Protein AF-A0A1W1DP77-F1 (afdb_monomer_lite)

Foldseek 3Di:
DDDDPVLVVVLVVLVVVLVVVLVVVLVVLVVQLVVLLVVDVVVDPDDNPDDLCPDDLVPDPPSVSSVSNNVSVVVSVCCVPPVVVVSVVVSVVVSCVSVVVVPDPDD

Radius of gyration: 21.46 Å; chains: 1; bounding box: 46×18×63 Å

InterPro domains:
  IPR006008 Inner membrane-spanning protein YciB [PF04279] (60-105)
  IPR006008 Inner membrane-spanning protein YciB [PTHR36917] (61-107)

pLDDT: mean 88.16, std 10.16, range [43.28, 96.94]

Sequence (107 aa):
MTLPAKVWHQLTWFWGIGFSGIALVNAYYVDIALSTRSALFSASTLDPKVELTELDCASTAVEQLCLAAQQSEEAWVNFKLFGTMGLTFALIIITVIFISKYIKEEK

Organism: NCBI:txid652676

Structure (mmCIF, N/CA/C/O backbone):
data_AF-A0A1W1DP77-F1
#
_entry.id   AF-A0A1W1DP77-F1
#
loop_
_atom_site.group_PDB
_atom_site.id
_atom_site.type_symbol
_atom_site.label_atom_id
_atom_site.label_alt_id
_atom_site.label_comp_id
_atom_site.label_asym_id
_atom_site.label_entity_id
_atom_site.label_seq_id
_atom_site.pdbx_PDB_ins_code
_atom_site.Cartn_x
_atom_site.Cartn_y
_atom_site.Cartn_z
_atom_site.occupancy
_atom_site.B_iso_or_equiv
_atom_site.auth_seq_id
_atom_site.auth_comp_id
_atom_site.auth_asym_id
_atom_site.auth_atom_id
_atom_site.pdbx_PDB_model_num
ATOM 1 N N . MET A 1 1 ? -15.218 -6.319 35.454 1.00 52.50 1 MET A N 1
ATOM 2 C CA . MET A 1 1 ? -15.290 -5.572 34.176 1.00 52.50 1 MET A CA 1
ATOM 3 C C . MET A 1 1 ? -15.619 -6.533 33.036 1.00 52.50 1 MET A C 1
ATOM 5 O O . MET A 1 1 ? -14.719 -7.192 32.532 1.00 52.50 1 MET A O 1
ATOM 9 N N . THR A 1 2 ? -16.888 -6.674 32.647 1.00 63.47 2 THR A N 1
ATOM 10 C CA . THR A 1 2 ? -17.276 -7.461 31.461 1.00 63.47 2 THR A CA 1
ATOM 11 C C . THR A 1 2 ? -17.885 -6.525 30.421 1.00 63.47 2 THR A C 1
ATOM 13 O O . THR A 1 2 ? -18.902 -5.877 30.654 1.00 63.47 2 THR A O 1
ATOM 16 N N . LEU A 1 3 ? -17.222 -6.402 29.270 1.00 69.56 3 LEU A N 1
ATOM 17 C CA . LEU A 1 3 ? -17.752 -5.657 28.128 1.00 69.56 3 LEU A CA 1
ATOM 18 C C . LEU A 1 3 ? -18.976 -6.401 27.559 1.00 69.56 3 LEU A C 1
ATOM 20 O O . LEU A 1 3 ? -18.911 -7.624 27.408 1.00 69.56 3 LEU A O 1
ATOM 24 N N . PRO A 1 4 ? -20.078 -5.708 27.211 1.00 82.94 4 PRO A N 1
ATOM 25 C CA . PRO A 1 4 ? -21.261 -6.357 26.652 1.00 82.94 4 PRO A CA 1
ATOM 26 C C . PRO A 1 4 ? -20.931 -7.129 25.366 1.00 82.94 4 PRO A C 1
ATOM 28 O O . PRO A 1 4 ? -20.233 -6.609 24.495 1.00 82.94 4 PRO A O 1
ATOM 31 N N . ALA A 1 5 ? -21.493 -8.331 25.192 1.00 83.94 5 ALA A N 1
ATOM 32 C CA . ALA A 1 5 ? -21.228 -9.189 24.026 1.00 83.94 5 ALA A CA 1
ATOM 33 C C . ALA A 1 5 ? -21.477 -8.486 22.674 1.00 83.94 5 ALA A C 1
ATOM 35 O O . ALA A 1 5 ? -20.756 -8.701 21.702 1.00 83.94 5 ALA A O 1
ATOM 36 N N . LY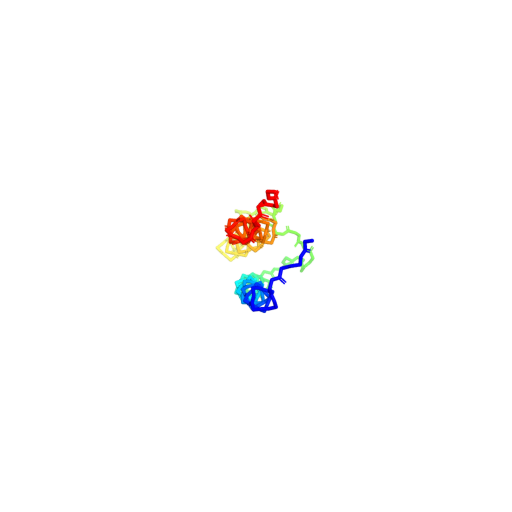S A 1 6 ? -22.459 -7.575 22.630 1.00 85.38 6 LYS A N 1
ATOM 37 C CA . LYS A 1 6 ? -22.755 -6.748 21.453 1.00 85.38 6 LYS A CA 1
ATOM 38 C C . LYS A 1 6 ? -21.590 -5.826 21.069 1.00 85.38 6 LYS A C 1
ATOM 40 O O . LYS A 1 6 ? -21.305 -5.678 19.886 1.00 85.38 6 LYS A O 1
ATOM 45 N N . VAL A 1 7 ? -20.918 -5.230 22.058 1.00 86.38 7 VAL A N 1
ATOM 46 C CA . VAL A 1 7 ? -19.773 -4.324 21.853 1.00 86.38 7 VAL A CA 1
ATOM 47 C C . VAL A 1 7 ? -18.572 -5.113 21.336 1.00 86.38 7 VAL A C 1
ATOM 49 O O . VAL A 1 7 ? -17.928 -4.686 20.383 1.00 86.38 7 VAL A O 1
ATOM 52 N N . TRP A 1 8 ? -18.331 -6.303 21.891 1.00 86.81 8 TRP A N 1
ATOM 53 C CA . TRP A 1 8 ? -17.300 -7.222 21.403 1.00 86.81 8 TRP A CA 1
ATOM 54 C C . TRP A 1 8 ? -17.509 -7.616 19.941 1.00 86.81 8 TRP A C 1
ATOM 56 O O . TRP A 1 8 ? -16.584 -7.503 19.144 1.00 86.81 8 TRP A O 1
ATOM 66 N N . HIS A 1 9 ? -18.728 -8.005 19.564 1.00 90.75 9 HIS A N 1
ATOM 67 C CA . HIS A 1 9 ? -19.027 -8.384 18.183 1.00 90.75 9 HIS A CA 1
ATOM 68 C C . HIS A 1 9 ? -18.833 -7.223 17.196 1.00 90.75 9 HIS A C 1
ATOM 70 O O . HIS A 1 9 ? -18.265 -7.413 16.120 1.00 90.75 9 HIS A O 1
ATOM 76 N N . GLN A 1 10 ? -19.263 -6.012 17.571 1.00 91.50 10 GLN A N 1
ATOM 77 C CA . GLN A 1 10 ? -19.045 -4.809 16.760 1.00 91.50 10 GLN A CA 1
ATOM 78 C C . GLN A 1 10 ? -17.556 -4.512 16.578 1.00 91.50 10 GLN A C 1
ATOM 80 O O . GLN A 1 10 ? -17.126 -4.193 15.472 1.00 91.50 10 GLN A O 1
ATOM 85 N N . LEU A 1 11 ? -16.767 -4.664 17.643 1.00 91.56 11 LEU A N 1
ATOM 86 C CA . LEU A 1 11 ? -15.332 -4.438 17.594 1.00 91.56 11 LEU A CA 1
ATOM 87 C C . LEU A 1 11 ? -14.623 -5.476 16.714 1.00 91.56 11 LEU A C 1
ATOM 89 O O . LEU A 1 11 ? -13.796 -5.108 15.886 1.00 91.56 11 LEU A O 1
ATOM 93 N N . THR A 1 12 ? -14.977 -6.757 16.827 1.00 92.94 12 THR A N 1
ATOM 94 C CA . THR A 1 12 ? -14.410 -7.813 15.976 1.00 92.94 12 THR A CA 1
ATOM 95 C C . THR A 1 12 ? -14.685 -7.555 14.496 1.00 92.94 12 THR A C 1
ATOM 97 O O . THR A 1 12 ? -13.768 -7.658 13.684 1.00 92.94 12 THR A O 1
ATOM 100 N N . TRP A 1 13 ? -15.911 -7.162 14.137 1.00 95.31 13 TRP A N 1
ATOM 101 C CA . TRP A 1 13 ? -16.237 -6.793 12.756 1.00 95.31 13 TRP A CA 1
ATOM 102 C C . TRP A 1 13 ? -15.486 -5.549 12.285 1.00 95.31 13 TRP A C 1
ATOM 104 O O . TRP A 1 13 ? -14.985 -5.534 11.162 1.00 95.31 13 TRP A O 1
ATOM 114 N N . PHE A 1 14 ? -15.364 -4.531 13.139 1.00 95.19 14 PHE A N 1
ATOM 115 C CA . PHE A 1 14 ? -14.599 -3.322 12.836 1.00 95.19 14 PHE A CA 1
ATOM 116 C C . PHE A 1 14 ? -13.138 -3.646 12.502 1.00 95.19 14 PHE A C 1
ATOM 118 O O . PHE A 1 14 ? -12.634 -3.234 11.457 1.00 95.19 14 PHE A O 1
ATOM 125 N N . TRP A 1 15 ? -12.481 -4.447 13.339 1.00 95.50 15 TRP A N 1
ATOM 126 C CA . TRP A 1 15 ? -11.107 -4.884 13.104 1.00 95.50 15 TRP A CA 1
ATOM 127 C C . TRP A 1 15 ? -10.982 -5.799 11.882 1.00 95.50 15 TRP A C 1
ATOM 129 O O . TRP A 1 15 ? -10.053 -5.633 11.094 1.00 95.50 15 TRP A O 1
ATOM 139 N N . GLY A 1 16 ? -11.930 -6.718 11.676 1.00 96.56 16 GLY A N 1
ATOM 140 C CA . GLY A 1 16 ? -11.955 -7.592 10.503 1.00 96.56 16 GLY A CA 1
ATOM 141 C C . GLY A 1 16 ? -12.043 -6.808 9.191 1.00 96.56 16 GLY A C 1
ATOM 142 O O . GLY A 1 16 ? -11.276 -7.071 8.264 1.00 96.56 16 GLY A O 1
ATOM 143 N N . ILE A 1 17 ? -12.912 -5.795 9.127 1.00 96.50 17 ILE A N 1
ATOM 144 C CA . ILE A 1 17 ? -13.022 -4.902 7.965 1.00 96.50 17 ILE A CA 1
ATOM 145 C C . ILE A 1 17 ? -11.755 -4.053 7.817 1.00 96.50 17 ILE A C 1
ATOM 147 O O . ILE A 1 17 ? -11.231 -3.941 6.711 1.00 96.50 17 ILE A O 1
ATOM 151 N N . GLY A 1 18 ? -11.230 -3.502 8.916 1.00 95.06 18 GLY A N 1
ATOM 152 C CA . GLY A 1 18 ? -10.008 -2.696 8.910 1.00 95.06 18 GLY A CA 1
ATOM 153 C C . GLY A 1 18 ? -8.808 -3.450 8.334 1.00 95.06 18 GLY A C 1
ATOM 154 O O . GLY A 1 18 ? -8.158 -2.967 7.407 1.00 95.06 18 GLY A O 1
ATOM 155 N N . PHE A 1 19 ? -8.556 -4.671 8.808 1.00 96.00 19 PHE A N 1
ATOM 156 C CA . PHE A 1 19 ? -7.467 -5.501 8.290 1.00 96.00 19 PHE A CA 1
ATOM 157 C C . PHE A 1 19 ? -7.711 -5.995 6.867 1.00 96.00 19 PHE A C 1
ATOM 159 O O . PHE A 1 19 ? -6.767 -6.055 6.081 1.00 96.00 19 PHE A O 1
ATOM 166 N N . SER A 1 20 ? -8.961 -6.288 6.503 1.00 96.94 20 SER A N 1
ATOM 167 C CA . SER A 1 20 ? -9.303 -6.626 5.117 1.00 96.94 20 SER A CA 1
ATOM 168 C C . SER A 1 20 ? -9.011 -5.454 4.175 1.00 96.94 20 SER A C 1
ATOM 170 O O . SER A 1 20 ? -8.434 -5.651 3.110 1.00 96.94 20 SER A O 1
ATOM 172 N N . GLY A 1 21 ? -9.323 -4.223 4.591 1.00 95.38 21 GLY A N 1
ATOM 173 C CA . GLY A 1 21 ? -8.972 -3.010 3.853 1.00 95.38 21 GLY A CA 1
ATOM 174 C C . GLY A 1 21 ? -7.460 -2.836 3.693 1.00 95.38 21 GLY A C 1
ATOM 175 O O . GLY A 1 21 ? -6.988 -2.606 2.582 1.00 95.38 21 GLY A O 1
ATOM 176 N N . ILE A 1 22 ? -6.687 -3.023 4.770 1.00 95.44 22 ILE A N 1
ATOM 177 C CA . ILE A 1 22 ? -5.214 -2.984 4.717 1.00 95.44 22 ILE A CA 1
ATOM 178 C C . ILE A 1 22 ? -4.675 -4.032 3.732 1.00 95.44 22 ILE A C 1
ATOM 180 O O . ILE A 1 22 ? -3.788 -3.723 2.938 1.00 95.44 22 ILE A O 1
ATOM 184 N N . ALA A 1 23 ? -5.223 -5.249 3.748 1.00 95.56 23 ALA A N 1
ATOM 185 C CA . ALA A 1 23 ? -4.815 -6.319 2.843 1.00 95.56 23 ALA A CA 1
ATOM 186 C C . ALA A 1 23 ? -5.103 -5.986 1.368 1.00 95.56 23 ALA A C 1
ATOM 188 O O . ALA A 1 23 ? -4.257 -6.245 0.514 1.00 95.56 23 ALA A O 1
ATOM 189 N N . LEU A 1 24 ? -6.252 -5.371 1.067 1.00 96.56 24 LEU A N 1
ATOM 190 C CA . LEU A 1 24 ? -6.595 -4.935 -0.291 1.00 96.56 24 LEU A CA 1
ATOM 191 C C . LEU A 1 24 ? -5.652 -3.840 -0.797 1.00 96.56 24 LEU A C 1
ATOM 193 O O . LEU A 1 24 ? -5.159 -3.925 -1.919 1.00 96.56 24 LEU A O 1
ATOM 197 N N . VAL A 1 25 ? -5.354 -2.841 0.037 1.00 96.00 25 VAL A N 1
ATOM 198 C CA . VAL A 1 25 ? -4.396 -1.787 -0.327 1.00 96.00 25 VAL A CA 1
ATOM 199 C C . VAL A 1 25 ? -2.995 -2.377 -0.509 1.00 96.00 25 VAL A C 1
ATOM 201 O O . VAL A 1 25 ? -2.317 -2.046 -1.478 1.00 96.00 25 VAL A O 1
ATOM 204 N N . ASN A 1 26 ? -2.580 -3.315 0.350 1.00 95.62 26 ASN A N 1
ATOM 205 C CA . ASN A 1 26 ? -1.320 -4.036 0.169 1.00 95.62 26 ASN A CA 1
ATOM 206 C C . ASN A 1 26 ? -1.274 -4.765 -1.183 1.00 95.62 26 ASN A C 1
ATOM 208 O O . ASN A 1 26 ? -0.270 -4.675 -1.881 1.00 95.62 26 ASN A O 1
ATOM 212 N N . ALA A 1 27 ? -2.346 -5.468 -1.560 1.00 96.31 27 ALA A N 1
ATOM 213 C CA . ALA A 1 27 ? -2.416 -6.184 -2.831 1.00 96.31 27 ALA A CA 1
ATOM 214 C C . ALA A 1 27 ? -2.267 -5.239 -4.036 1.00 96.31 27 ALA A C 1
ATOM 216 O O . ALA A 1 27 ? -1.541 -5.566 -4.969 1.00 96.31 27 ALA A O 1
ATOM 217 N N . TYR A 1 28 ? -2.876 -4.050 -3.979 1.00 96.06 28 TYR A N 1
ATOM 218 C CA . TYR A 1 28 ? -2.719 -3.014 -5.004 1.00 96.06 28 TYR A CA 1
ATOM 219 C C . TYR A 1 28 ? -1.259 -2.560 -5.167 1.00 96.06 28 TYR A C 1
ATOM 221 O O . TYR A 1 28 ? -0.751 -2.514 -6.284 1.00 96.06 28 TYR A O 1
ATOM 229 N N . TYR A 1 29 ? -0.555 -2.275 -4.065 1.00 96.38 29 TYR A N 1
ATOM 230 C CA . TYR A 1 29 ? 0.859 -1.883 -4.131 1.00 96.38 29 TYR A CA 1
ATOM 231 C C . TYR A 1 29 ? 1.762 -3.012 -4.648 1.00 96.38 29 TYR A C 1
ATOM 233 O O . TYR A 1 29 ? 2.659 -2.749 -5.448 1.00 96.38 29 TYR A O 1
ATOM 241 N N . VAL A 1 30 ? 1.515 -4.255 -4.217 1.00 95.81 30 VAL A N 1
ATOM 242 C CA . VAL A 1 30 ? 2.25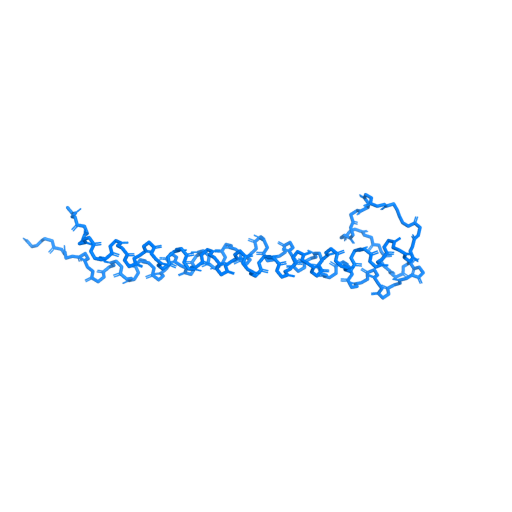6 -5.441 -4.680 1.00 95.81 30 VAL A CA 1
ATOM 243 C C . VAL A 1 30 ? 2.106 -5.624 -6.189 1.00 95.81 30 VAL A C 1
ATOM 245 O O . VAL A 1 30 ? 3.101 -5.849 -6.872 1.00 95.81 30 VAL A O 1
ATOM 248 N N . ASP A 1 31 ? 0.880 -5.527 -6.706 1.00 96.50 31 ASP A N 1
ATOM 249 C CA . ASP A 1 31 ? 0.592 -5.717 -8.130 1.00 96.50 31 ASP A CA 1
ATOM 250 C C . ASP A 1 31 ? 1.342 -4.696 -8.994 1.00 96.50 31 ASP A C 1
ATOM 252 O O . ASP A 1 31 ? 2.057 -5.068 -9.928 1.00 96.50 31 ASP A O 1
ATOM 256 N N . ILE A 1 32 ? 1.287 -3.418 -8.610 1.00 95.31 32 ILE A N 1
ATOM 257 C CA . ILE A 1 32 ? 2.006 -2.356 -9.318 1.00 95.31 32 ILE A CA 1
ATOM 258 C C . ILE A 1 32 ? 3.512 -2.603 -9.266 1.00 95.31 32 ILE A C 1
ATOM 260 O O . ILE A 1 32 ? 4.137 -2.613 -10.325 1.00 95.31 32 ILE A O 1
ATOM 264 N N . ALA A 1 33 ? 4.079 -2.853 -8.082 1.00 94.50 33 ALA A N 1
ATOM 265 C CA . ALA A 1 33 ? 5.514 -3.073 -7.917 1.00 94.50 33 ALA A CA 1
ATOM 266 C C . ALA A 1 33 ? 6.022 -4.282 -8.721 1.00 94.50 33 ALA A C 1
ATOM 268 O O . ALA A 1 33 ? 7.100 -4.234 -9.309 1.00 94.50 33 ALA A O 1
ATOM 269 N N . LEU A 1 34 ? 5.243 -5.365 -8.799 1.00 93.38 34 LEU A N 1
ATOM 270 C CA . LEU A 1 34 ? 5.595 -6.528 -9.615 1.00 93.38 34 LEU A CA 1
ATOM 271 C C . LEU A 1 34 ? 5.473 -6.231 -11.114 1.00 93.38 34 LEU A C 1
ATOM 273 O O . LEU A 1 34 ? 6.340 -6.645 -11.887 1.00 93.38 34 LEU A O 1
ATOM 277 N N . SER A 1 35 ? 4.431 -5.507 -11.531 1.00 94.88 35 SER A N 1
ATOM 278 C CA . SER A 1 35 ? 4.202 -5.180 -12.942 1.00 94.88 35 SER A CA 1
ATOM 279 C C . SER A 1 35 ? 5.320 -4.300 -13.516 1.00 94.88 35 SER A C 1
ATOM 281 O O . SER A 1 35 ? 5.905 -4.645 -14.546 1.00 94.88 35 SER A O 1
ATOM 283 N N . THR A 1 36 ? 5.698 -3.229 -12.816 1.00 94.12 36 THR A N 1
ATOM 284 C CA . THR A 1 36 ? 6.768 -2.302 -13.212 1.00 94.12 36 THR A CA 1
ATOM 285 C C . THR A 1 36 ? 8.128 -2.993 -13.190 1.00 94.12 36 THR A C 1
ATOM 287 O O . THR A 1 36 ? 8.902 -2.859 -14.140 1.00 94.12 36 THR A O 1
ATOM 290 N N . ARG A 1 37 ? 8.388 -3.821 -12.169 1.00 91.56 37 ARG A N 1
ATOM 291 C CA . ARG A 1 37 ? 9.598 -4.643 -12.072 1.00 91.56 37 ARG A CA 1
ATOM 292 C C . ARG A 1 37 ? 9.709 -5.615 -13.247 1.00 91.56 37 ARG A C 1
ATOM 294 O O . ARG A 1 37 ? 10.768 -5.717 -13.861 1.00 91.56 37 ARG A O 1
ATOM 301 N N . SER A 1 38 ? 8.621 -6.293 -13.611 1.00 92.25 38 SER A N 1
ATOM 302 C CA . SER A 1 38 ? 8.611 -7.213 -14.757 1.00 92.25 38 SER A CA 1
ATOM 303 C C . SER A 1 38 ? 8.865 -6.497 -16.091 1.00 92.25 38 SER A C 1
ATOM 305 O O . SER A 1 38 ? 9.604 -7.014 -16.932 1.00 92.25 38 SER A O 1
ATOM 307 N N . ALA A 1 39 ? 8.324 -5.286 -16.266 1.00 91.88 39 ALA A N 1
ATOM 308 C CA . ALA A 1 39 ? 8.544 -4.465 -17.453 1.00 91.88 39 ALA A CA 1
ATOM 309 C C . ALA A 1 39 ? 10.009 -4.014 -17.571 1.00 91.88 39 ALA A C 1
ATOM 311 O O . ALA A 1 39 ? 10.587 -4.097 -18.655 1.00 91.88 39 ALA A O 1
ATOM 312 N N . LEU A 1 40 ? 10.632 -3.617 -16.454 1.00 90.50 40 LEU A N 1
ATOM 313 C CA . LEU A 1 40 ? 12.050 -3.261 -16.400 1.00 90.50 40 LEU A CA 1
ATOM 314 C C . LEU A 1 40 ? 12.947 -4.432 -16.825 1.00 90.50 40 LEU A C 1
ATOM 316 O O . LEU A 1 40 ? 13.784 -4.271 -17.713 1.00 90.50 40 LEU A O 1
ATOM 320 N N . PHE A 1 41 ? 12.770 -5.618 -16.235 1.00 89.56 41 PHE A N 1
ATOM 321 C CA . PHE A 1 41 ? 13.611 -6.783 -16.553 1.00 89.56 41 PHE A CA 1
ATOM 322 C C . PHE A 1 41 ? 13.344 -7.373 -17.938 1.00 89.56 41 PHE A C 1
ATOM 324 O O . PHE A 1 41 ? 14.233 -7.982 -18.520 1.00 89.56 41 PHE A O 1
ATOM 331 N N . SER A 1 42 ? 12.155 -7.162 -18.502 1.00 89.38 42 SER A N 1
ATOM 332 C CA . SER A 1 42 ? 11.874 -7.563 -19.887 1.00 89.38 42 SER A CA 1
ATOM 333 C C . SER A 1 42 ? 12.591 -6.674 -20.910 1.00 89.38 42 SER A C 1
ATOM 335 O O . SER A 1 42 ? 12.854 -7.114 -22.027 1.00 89.38 42 SER A O 1
ATOM 337 N N . ALA A 1 43 ? 12.905 -5.430 -20.538 1.00 86.50 43 ALA A N 1
ATOM 338 C CA . ALA A 1 43 ? 13.542 -4.438 -21.402 1.00 86.50 43 ALA A CA 1
ATOM 339 C C . ALA A 1 43 ? 15.033 -4.197 -21.086 1.00 86.50 43 ALA A C 1
ATOM 341 O O . ALA A 1 43 ? 15.679 -3.410 -21.777 1.00 86.50 43 ALA A O 1
ATOM 342 N N . SER A 1 44 ? 15.592 -4.848 -20.061 1.00 83.50 44 SER A N 1
ATOM 343 C CA . SER A 1 44 ? 16.976 -4.653 -19.615 1.00 83.50 44 SER A CA 1
ATOM 344 C C . SER A 1 44 ? 17.729 -5.967 -19.430 1.00 83.50 44 SER A C 1
ATOM 346 O O . SER A 1 44 ? 17.146 -7.035 -19.294 1.00 83.50 44 SER A O 1
ATOM 348 N N . THR A 1 45 ? 19.058 -5.877 -19.397 1.00 79.25 45 THR A N 1
ATOM 349 C CA . THR A 1 45 ? 19.965 -6.992 -19.077 1.00 79.25 45 THR A CA 1
ATOM 350 C C . THR A 1 45 ? 20.419 -6.967 -17.612 1.00 79.25 45 THR A C 1
ATOM 352 O O . THR A 1 45 ? 21.464 -7.527 -17.284 1.00 79.25 45 THR A O 1
ATOM 355 N N . LEU A 1 46 ? 19.696 -6.248 -16.747 1.00 80.81 46 LEU A N 1
ATOM 356 C CA . LEU A 1 46 ? 20.001 -6.127 -15.319 1.00 80.81 46 LEU A CA 1
ATOM 357 C C . LEU A 1 46 ? 19.811 -7.481 -14.617 1.00 80.81 46 LEU A C 1
ATOM 359 O O . LEU A 1 46 ? 18.924 -8.253 -14.980 1.00 80.81 46 LEU A O 1
ATOM 363 N N . ASP A 1 47 ? 20.631 -7.765 -13.599 1.00 79.44 47 ASP A N 1
ATOM 364 C CA . ASP A 1 47 ? 20.474 -8.978 -12.788 1.00 79.44 47 ASP A CA 1
ATOM 365 C C . ASP A 1 47 ? 19.114 -8.935 -12.058 1.00 79.44 47 ASP A C 1
ATOM 367 O O . ASP A 1 47 ? 18.852 -7.975 -11.327 1.00 79.44 47 ASP A O 1
ATOM 371 N N . PRO A 1 48 ? 18.251 -9.962 -12.197 1.00 74.75 48 PRO A N 1
ATOM 372 C CA . PRO A 1 48 ? 16.953 -10.033 -11.522 1.00 74.75 48 PRO A CA 1
ATOM 373 C C . PRO A 1 48 ? 17.005 -9.880 -9.995 1.00 74.75 48 PRO A C 1
ATOM 375 O O . PRO A 1 48 ? 15.978 -9.581 -9.376 1.00 74.75 48 PRO A O 1
ATOM 378 N N . LYS A 1 49 ? 18.170 -10.116 -9.380 1.00 77.88 49 LYS A N 1
ATOM 379 C CA . LYS A 1 49 ? 18.400 -10.019 -7.932 1.00 77.88 49 LYS A CA 1
ATOM 380 C C . LYS A 1 49 ? 18.877 -8.648 -7.461 1.00 77.88 49 LYS A C 1
ATOM 382 O O . LYS A 1 49 ? 19.110 -8.495 -6.267 1.00 77.88 49 LYS A O 1
ATOM 387 N N . VAL A 1 50 ? 19.035 -7.674 -8.355 1.00 81.31 50 VAL A N 1
ATOM 388 C CA . VAL A 1 50 ? 19.455 -6.329 -7.955 1.00 81.31 50 VAL A CA 1
ATOM 389 C C . VAL A 1 50 ? 18.389 -5.664 -7.072 1.00 81.31 50 VAL A C 1
ATOM 391 O O . VAL A 1 50 ? 17.181 -5.784 -7.330 1.00 81.31 50 VAL A O 1
ATOM 394 N N . GLU A 1 51 ? 18.844 -4.980 -6.022 1.00 81.06 51 GLU A N 1
ATOM 395 C CA . GLU A 1 51 ? 18.005 -4.110 -5.198 1.00 81.06 51 GLU A CA 1
ATOM 396 C C . GLU A 1 51 ? 17.807 -2.783 -5.940 1.00 81.06 51 GLU A C 1
ATOM 398 O O . GLU A 1 51 ? 18.768 -2.071 -6.226 1.00 81.06 51 GLU A O 1
ATOM 403 N N . LEU A 1 52 ? 16.557 -2.462 -6.297 1.00 81.69 52 LEU A N 1
ATOM 404 C CA . LEU A 1 52 ? 16.247 -1.290 -7.127 1.00 81.69 52 LEU A CA 1
ATOM 405 C C . LEU A 1 52 ? 16.492 0.035 -6.395 1.00 81.69 52 LEU A C 1
ATOM 407 O O . LEU A 1 52 ? 16.722 1.048 -7.040 1.00 81.69 52 LEU A O 1
ATOM 411 N N . THR A 1 53 ? 16.485 0.022 -5.062 1.00 78.12 53 THR A N 1
ATOM 412 C CA . THR A 1 53 ? 16.678 1.209 -4.217 1.00 78.12 53 THR A CA 1
ATOM 413 C C . THR A 1 53 ? 18.093 1.790 -4.302 1.00 78.12 53 THR A C 1
ATOM 415 O O . THR A 1 53 ? 18.272 2.987 -4.101 1.00 78.12 53 THR A O 1
ATOM 418 N N . GLU A 1 54 ? 19.107 0.965 -4.587 1.00 81.19 54 GLU A N 1
ATOM 419 C CA . GLU A 1 54 ? 20.512 1.405 -4.673 1.00 81.19 54 GLU A CA 1
ATOM 420 C C . GLU A 1 54 ? 20.988 1.623 -6.118 1.00 81.19 54 GLU A C 1
ATOM 422 O O . GLU A 1 54 ? 22.126 2.035 -6.353 1.00 81.19 54 GLU A O 1
ATOM 427 N N . LEU A 1 55 ? 20.134 1.336 -7.102 1.00 82.94 55 LEU A N 1
ATOM 428 C CA . LEU A 1 55 ? 20.489 1.391 -8.512 1.00 82.94 55 LEU A CA 1
ATOM 429 C C . LEU A 1 55 ? 20.386 2.827 -9.049 1.00 82.94 55 LEU A C 1
ATOM 431 O O . LEU A 1 55 ? 19.345 3.468 -8.941 1.00 82.94 55 LEU A O 1
ATOM 435 N N . ASP A 1 56 ? 21.440 3.322 -9.702 1.00 84.12 56 ASP A N 1
ATOM 436 C CA . ASP A 1 56 ? 21.386 4.620 -10.384 1.00 84.12 56 ASP A CA 1
ATOM 437 C C . ASP A 1 56 ? 20.655 4.505 -11.731 1.00 84.12 56 ASP A C 1
ATOM 439 O O . ASP A 1 56 ? 21.247 4.173 -12.766 1.00 84.12 56 ASP A O 1
ATOM 443 N N . CYS A 1 57 ? 19.352 4.792 -11.725 1.00 84.12 57 CYS A N 1
ATOM 444 C CA . CYS A 1 57 ? 18.510 4.727 -12.917 1.00 84.12 57 CYS A CA 1
ATOM 445 C C . CYS A 1 57 ? 18.955 5.665 -14.051 1.00 84.12 57 CYS A C 1
ATOM 447 O O . CYS A 1 57 ? 18.713 5.332 -15.214 1.00 84.12 57 CYS A O 1
ATOM 449 N N . ALA A 1 58 ? 19.649 6.774 -13.761 1.00 81.00 58 ALA A N 1
ATOM 450 C CA . ALA A 1 58 ? 20.123 7.709 -14.788 1.00 81.00 58 ALA A CA 1
ATOM 451 C C . ALA A 1 58 ? 21.221 7.103 -15.680 1.00 81.00 58 ALA A C 1
ATOM 453 O O . ALA A 1 58 ? 21.425 7.532 -16.815 1.00 81.00 58 ALA A O 1
ATOM 454 N N . SER A 1 59 ? 21.914 6.076 -15.184 1.00 78.56 59 SER A N 1
ATOM 455 C CA . SER A 1 59 ? 22.945 5.350 -15.930 1.00 78.56 59 SER A CA 1
ATOM 456 C C . SER A 1 59 ? 22.388 4.218 -16.806 1.00 78.56 59 SER A C 1
ATOM 458 O O . SER A 1 59 ? 23.117 3.636 -17.614 1.00 78.56 59 SER A O 1
ATOM 460 N N . THR A 1 60 ? 21.098 3.890 -16.667 1.00 81.75 60 THR A N 1
ATOM 461 C CA . THR A 1 60 ? 20.475 2.769 -17.382 1.00 81.75 60 THR A CA 1
ATOM 462 C C . THR A 1 60 ? 19.878 3.191 -18.723 1.00 81.75 60 THR A C 1
ATOM 464 O O . THR A 1 60 ? 19.266 4.245 -18.856 1.00 81.75 60 THR A O 1
ATOM 467 N N . ALA A 1 61 ? 19.973 2.315 -19.729 1.00 81.75 61 ALA A N 1
ATOM 468 C CA . ALA A 1 61 ? 19.377 2.544 -21.053 1.00 81.75 61 ALA A CA 1
ATOM 469 C C . ALA A 1 61 ? 17.833 2.614 -21.037 1.00 81.75 61 ALA A C 1
ATOM 471 O O . ALA A 1 61 ? 17.216 3.009 -22.024 1.00 81.75 61 ALA A O 1
ATOM 472 N N . VAL A 1 62 ? 17.211 2.215 -19.924 1.00 87.00 62 VAL A N 1
ATOM 473 C CA . VAL A 1 62 ? 15.759 2.166 -19.713 1.00 87.00 62 VAL A CA 1
ATOM 474 C C . VAL A 1 62 ? 15.348 2.991 -18.489 1.00 87.00 62 VAL A C 1
ATOM 476 O O . VAL A 1 62 ? 14.531 2.555 -17.681 1.00 87.00 62 VAL A O 1
ATOM 479 N N . GLU A 1 63 ? 15.907 4.198 -18.371 1.00 89.81 63 GLU A N 1
ATOM 480 C CA . GLU A 1 63 ? 15.706 5.140 -17.258 1.00 89.81 63 GLU A CA 1
ATOM 481 C C . GLU A 1 63 ? 14.243 5.228 -16.795 1.00 89.81 63 GLU A C 1
ATOM 483 O O . GLU A 1 63 ? 13.953 5.051 -15.616 1.00 89.81 63 GLU A O 1
ATOM 488 N N . GLN A 1 64 ? 13.300 5.413 -17.724 1.00 90.88 64 GLN A N 1
ATOM 489 C CA . GLN A 1 64 ? 11.880 5.576 -17.386 1.00 90.88 64 GLN 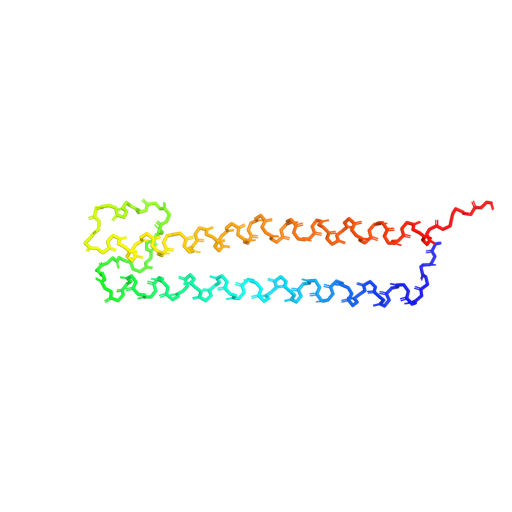A CA 1
ATOM 490 C C . GLN A 1 64 ? 11.266 4.336 -16.723 1.00 90.88 64 GLN A C 1
ATOM 492 O O . GLN A 1 64 ? 10.477 4.455 -15.787 1.00 90.88 64 GLN A O 1
ATOM 497 N N . LEU A 1 65 ? 11.634 3.137 -17.184 1.00 90.62 65 LEU A N 1
ATOM 498 C CA . LEU A 1 65 ? 11.173 1.886 -16.577 1.00 90.62 65 LEU A CA 1
ATOM 499 C C . LEU A 1 65 ? 11.849 1.656 -15.223 1.00 90.62 65 LEU A C 1
ATOM 501 O O . LEU A 1 65 ? 11.212 1.143 -14.306 1.00 90.62 65 LEU A O 1
ATOM 505 N N . CYS A 1 66 ? 13.114 2.064 -15.093 1.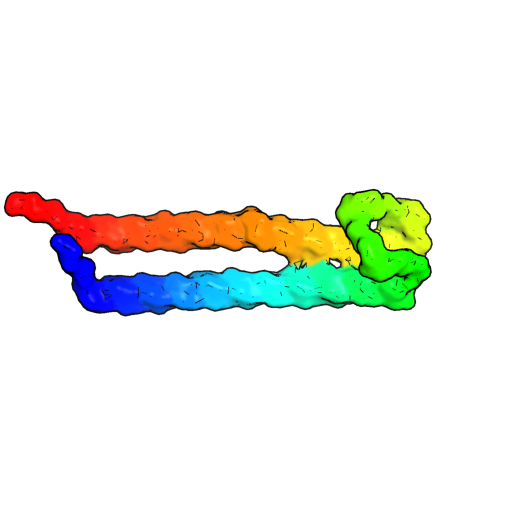00 90.88 66 CYS A N 1
ATOM 506 C CA . CYS A 1 66 ? 13.870 1.964 -13.851 1.00 90.88 66 CYS A CA 1
ATOM 507 C C . CYS A 1 66 ? 13.258 2.856 -12.765 1.00 90.88 66 CYS A C 1
ATOM 509 O O . CYS A 1 66 ? 12.918 2.362 -11.692 1.00 90.88 66 CYS A O 1
ATOM 511 N N . LEU A 1 67 ? 13.004 4.130 -13.082 1.00 92.50 67 LEU A N 1
ATOM 512 C CA . LEU A 1 67 ? 12.361 5.078 -12.172 1.00 92.50 67 LEU A CA 1
ATOM 513 C C . LEU A 1 67 ? 10.963 4.605 -11.758 1.00 92.50 67 LEU A C 1
ATOM 515 O O . LEU A 1 67 ? 10.630 4.645 -10.576 1.00 92.50 67 LEU A O 1
ATOM 519 N N . ALA A 1 68 ? 10.159 4.111 -12.706 1.00 92.88 68 ALA A N 1
ATOM 520 C CA . ALA A 1 68 ? 8.830 3.585 -12.402 1.00 92.88 68 ALA A CA 1
ATOM 521 C C . ALA A 1 68 ? 8.888 2.375 -11.452 1.00 92.88 68 ALA A C 1
ATOM 523 O O . ALA A 1 68 ? 8.107 2.299 -10.501 1.00 92.88 68 ALA A O 1
ATOM 524 N N . ALA A 1 69 ? 9.818 1.442 -11.684 1.00 92.75 69 ALA A N 1
ATOM 525 C CA . ALA A 1 69 ? 10.001 0.271 -10.835 1.00 92.75 69 ALA A CA 1
ATOM 526 C C . ALA A 1 69 ? 10.485 0.660 -9.429 1.00 92.75 69 ALA A C 1
ATOM 528 O O . ALA A 1 69 ? 9.848 0.274 -8.447 1.00 92.75 69 ALA A O 1
ATOM 529 N N . GLN A 1 70 ? 11.518 1.499 -9.329 1.00 92.94 70 GLN A N 1
ATOM 530 C CA . GLN A 1 70 ? 12.054 1.977 -8.055 1.00 92.94 70 GLN A CA 1
ATOM 531 C C . GLN A 1 70 ? 10.987 2.712 -7.230 1.00 92.94 70 GLN A C 1
ATOM 533 O O . GLN A 1 70 ? 10.746 2.352 -6.081 1.00 92.94 70 GLN A O 1
ATOM 538 N N . GLN A 1 71 ? 10.275 3.676 -7.823 1.00 93.81 71 GLN A N 1
ATOM 539 C CA . GLN A 1 71 ? 9.231 4.428 -7.118 1.00 93.81 71 GLN A CA 1
ATOM 540 C C . GLN A 1 71 ? 8.087 3.532 -6.639 1.00 93.81 71 GLN A C 1
ATOM 542 O O . GLN A 1 71 ? 7.568 3.717 -5.537 1.00 93.81 71 GLN A O 1
ATOM 547 N N . SER A 1 72 ? 7.676 2.555 -7.450 1.00 94.38 72 SER A N 1
ATOM 548 C CA . SER A 1 72 ? 6.624 1.618 -7.052 1.00 94.38 72 SER A CA 1
ATOM 549 C C . SER A 1 72 ? 7.055 0.693 -5.909 1.00 94.38 72 SER A C 1
ATOM 551 O O . SER A 1 72 ? 6.251 0.417 -5.016 1.00 94.38 72 SER A O 1
ATOM 553 N N . GLU A 1 73 ? 8.321 0.263 -5.893 1.00 93.25 73 GLU A N 1
ATOM 554 C CA . GLU A 1 73 ? 8.892 -0.553 -4.821 1.00 93.25 73 GLU A CA 1
ATOM 555 C C . GLU A 1 73 ? 9.037 0.265 -3.530 1.00 93.25 73 GLU A C 1
ATOM 557 O O . GLU A 1 73 ? 8.573 -0.171 -2.476 1.00 93.25 73 GLU A O 1
ATOM 562 N N . GLU A 1 74 ? 9.554 1.493 -3.615 1.00 93.81 74 GLU A N 1
ATOM 563 C CA . GLU A 1 74 ? 9.604 2.434 -2.492 1.00 93.81 74 GLU A CA 1
ATOM 564 C C . GLU A 1 74 ? 8.208 2.702 -1.919 1.00 93.81 74 GLU A C 1
ATOM 566 O O . GLU A 1 74 ? 8.015 2.683 -0.702 1.00 93.81 74 GLU A O 1
ATOM 571 N N . ALA A 1 75 ? 7.204 2.913 -2.774 1.00 94.50 75 ALA A N 1
ATOM 572 C CA . ALA A 1 75 ? 5.831 3.131 -2.339 1.00 94.50 75 ALA A CA 1
ATOM 573 C C . ALA A 1 75 ? 5.242 1.893 -1.641 1.00 94.50 75 ALA A C 1
ATOM 575 O O . ALA A 1 75 ? 4.591 2.025 -0.601 1.00 94.50 75 ALA A O 1
ATOM 576 N N . TRP A 1 76 ? 5.505 0.690 -2.161 1.00 95.88 76 TRP A N 1
ATOM 577 C CA . TRP A 1 76 ? 5.075 -0.562 -1.539 1.00 95.88 76 TRP A CA 1
ATOM 578 C C . TRP A 1 76 ? 5.746 -0.797 -0.178 1.00 95.88 76 TRP A C 1
ATOM 580 O O . TRP A 1 76 ? 5.060 -1.096 0.808 1.00 95.88 76 TRP A O 1
ATOM 590 N N . VAL A 1 77 ? 7.064 -0.599 -0.085 1.00 93.69 77 VAL A N 1
ATOM 591 C CA . VAL A 1 77 ? 7.822 -0.715 1.169 1.00 93.69 77 VAL A CA 1
ATOM 592 C C . VAL A 1 77 ? 7.353 0.327 2.185 1.00 93.69 77 VAL A C 1
ATOM 594 O O . VAL A 1 77 ? 7.094 -0.026 3.336 1.00 93.69 77 VAL A O 1
ATOM 597 N N . ASN A 1 78 ? 7.154 1.582 1.772 1.00 95.00 78 ASN A N 1
ATOM 598 C CA . ASN A 1 78 ? 6.641 2.646 2.637 1.00 95.00 78 ASN A CA 1
ATOM 599 C C . ASN A 1 78 ? 5.222 2.356 3.133 1.00 95.00 78 ASN A C 1
ATOM 601 O O . ASN A 1 78 ? 4.922 2.592 4.306 1.00 95.00 78 ASN A O 1
ATOM 605 N N . PHE A 1 79 ? 4.351 1.802 2.287 1.00 95.19 79 PHE A N 1
ATOM 606 C CA . PHE A 1 79 ? 3.029 1.365 2.723 1.00 95.19 79 PHE A CA 1
ATOM 607 C C . PHE A 1 79 ? 3.129 0.240 3.761 1.00 95.19 79 PHE A C 1
ATOM 609 O O . PHE A 1 79 ? 2.463 0.290 4.797 1.00 95.19 79 PHE A O 1
ATOM 616 N N . LYS A 1 80 ? 3.996 -0.751 3.536 1.00 92.81 80 LYS A N 1
ATOM 617 C CA . LYS A 1 80 ? 4.214 -1.851 4.480 1.00 92.81 80 LYS A CA 1
ATOM 618 C C . LYS A 1 80 ? 4.774 -1.359 5.814 1.00 92.81 80 LYS A C 1
ATOM 620 O O . LYS A 1 80 ? 4.284 -1.793 6.854 1.00 92.81 80 LYS A O 1
ATOM 625 N N . LEU A 1 81 ? 5.760 -0.463 5.785 1.00 92.12 81 LEU A N 1
ATOM 626 C CA . LEU A 1 81 ? 6.419 0.071 6.972 1.00 92.12 81 LEU A CA 1
ATOM 627 C C . LEU A 1 81 ? 5.509 1.074 7.691 1.00 92.12 81 LEU A C 1
ATOM 629 O O . LEU A 1 81 ? 5.047 0.806 8.792 1.00 92.12 81 LEU A O 1
ATOM 633 N N . PHE A 1 82 ? 5.186 2.203 7.068 1.00 93.88 82 PHE A N 1
ATOM 634 C CA . PHE A 1 82 ? 4.460 3.296 7.718 1.00 93.88 82 PHE A CA 1
ATOM 635 C C . PHE A 1 82 ? 2.943 3.210 7.552 1.00 93.88 82 PHE A C 1
ATOM 637 O O . PHE A 1 82 ? 2.207 3.538 8.483 1.00 93.88 82 PHE A O 1
ATOM 644 N N . GLY A 1 83 ? 2.461 2.751 6.397 1.00 92.12 83 GLY A N 1
ATOM 645 C CA . GLY A 1 83 ? 1.027 2.673 6.105 1.00 92.12 83 GLY A CA 1
ATOM 646 C C . GLY A 1 83 ? 0.290 1.705 7.032 1.00 92.12 83 GLY A C 1
ATOM 647 O O . GLY A 1 83 ? -0.701 2.081 7.661 1.00 92.12 83 GLY A O 1
ATOM 648 N N . THR A 1 84 ? 0.797 0.478 7.184 1.00 93.12 84 THR A N 1
ATOM 649 C CA . THR A 1 84 ? 0.173 -0.531 8.058 1.00 93.12 84 THR A CA 1
ATOM 650 C C . THR A 1 84 ? 0.212 -0.119 9.530 1.00 93.12 84 THR A C 1
ATOM 652 O O . THR A 1 84 ? -0.794 -0.266 10.230 1.00 93.12 84 THR A O 1
ATOM 655 N N . MET A 1 85 ? 1.324 0.464 9.992 1.00 93.69 85 MET A N 1
ATOM 656 C CA . MET A 1 85 ? 1.459 0.975 11.356 1.00 93.69 85 MET A CA 1
ATOM 657 C C . MET A 1 85 ? 0.504 2.144 11.616 1.00 93.69 85 MET A C 1
ATOM 659 O O . MET A 1 85 ? -0.208 2.134 12.619 1.00 93.69 85 MET A O 1
ATOM 663 N N . GLY A 1 86 ? 0.425 3.113 10.700 1.00 94.62 86 GLY A N 1
ATOM 664 C CA . GLY A 1 86 ? -0.460 4.273 10.820 1.00 94.62 86 GLY A CA 1
ATOM 665 C C . GLY A 1 86 ? -1.943 3.893 10.820 1.00 94.62 86 GLY A C 1
ATOM 666 O O . GLY A 1 86 ? -2.699 4.354 11.677 1.00 94.62 86 GLY A O 1
ATOM 667 N N . LEU A 1 87 ? -2.358 2.997 9.919 1.00 93.94 87 LEU A N 1
ATOM 668 C CA . LEU A 1 87 ? -3.734 2.490 9.878 1.00 93.94 87 LEU A CA 1
ATOM 669 C C . LEU A 1 87 ? -4.073 1.694 11.143 1.00 93.94 87 LEU A C 1
ATOM 671 O O . LEU A 1 87 ? -5.126 1.911 11.737 1.00 93.94 87 LEU A O 1
ATOM 675 N N . THR A 1 88 ? -3.165 0.833 11.607 1.00 93.88 88 THR A N 1
ATOM 676 C CA . THR A 1 88 ? -3.361 0.081 12.857 1.00 93.88 88 THR A CA 1
ATOM 677 C C . THR A 1 88 ? -3.464 1.021 14.056 1.00 93.88 88 THR A C 1
ATOM 679 O O . THR A 1 88 ? -4.345 0.856 14.898 1.00 93.88 88 THR A O 1
ATOM 682 N N . PHE A 1 89 ? -2.624 2.053 14.120 1.00 95.50 89 PHE A N 1
ATOM 683 C CA . PHE A 1 89 ? -2.676 3.064 15.171 1.00 95.50 89 PHE A CA 1
ATOM 684 C C . PHE A 1 89 ? -4.017 3.812 15.182 1.00 95.50 89 PHE A C 1
ATOM 686 O O . PHE A 1 89 ? -4.626 3.972 16.241 1.00 95.50 89 PHE A O 1
ATOM 693 N N . ALA A 1 90 ? -4.538 4.183 14.009 1.00 95.44 90 ALA A N 1
ATOM 694 C CA . ALA A 1 90 ? -5.866 4.778 13.887 1.00 95.44 90 ALA A CA 1
ATOM 695 C C . ALA A 1 90 ? -6.982 3.824 14.363 1.00 95.44 90 ALA A C 1
ATOM 697 O O . ALA A 1 90 ? -7.861 4.244 15.120 1.00 95.44 90 ALA A O 1
ATOM 698 N N . LEU A 1 91 ? -6.930 2.536 13.991 1.00 95.19 91 LEU A N 1
ATOM 699 C CA . LEU A 1 91 ? -7.885 1.521 14.463 1.00 95.19 91 LEU A CA 1
ATOM 700 C C . LEU A 1 91 ? -7.860 1.383 15.992 1.00 95.19 91 LEU A C 1
ATOM 702 O O . LEU A 1 91 ? -8.921 1.278 16.616 1.00 95.19 91 LEU A O 1
ATOM 706 N N . ILE A 1 92 ? -6.676 1.436 16.608 1.00 95.56 92 ILE A N 1
ATOM 707 C CA . ILE A 1 92 ? -6.518 1.411 18.067 1.00 95.56 92 ILE A CA 1
ATOM 708 C C . ILE A 1 92 ? -7.143 2.654 18.699 1.00 95.56 92 ILE A C 1
ATOM 710 O O . ILE A 1 92 ? -7.936 2.511 19.627 1.00 95.56 92 ILE A O 1
ATOM 714 N N . ILE A 1 93 ? -6.849 3.859 18.199 1.00 95.56 93 ILE A N 1
ATOM 715 C CA . ILE A 1 93 ? -7.427 5.105 18.734 1.00 95.56 93 ILE A CA 1
ATOM 716 C C . ILE A 1 93 ? -8.957 5.049 18.693 1.00 95.56 93 ILE A C 1
ATOM 718 O O . ILE A 1 93 ? -9.615 5.315 19.701 1.00 95.56 93 ILE A O 1
ATOM 722 N N . ILE A 1 94 ? -9.527 4.650 17.553 1.00 94.00 94 ILE A N 1
ATOM 723 C CA . ILE A 1 94 ? -10.979 4.507 17.395 1.00 94.00 94 ILE A CA 1
ATOM 724 C C . ILE A 1 94 ? -11.520 3.477 18.392 1.00 94.00 94 ILE A C 1
ATOM 726 O O . ILE A 1 94 ? -12.521 3.737 19.059 1.00 94.00 94 ILE A O 1
ATOM 730 N N . THR A 1 95 ? -10.837 2.341 18.544 1.00 92.44 95 THR A N 1
ATOM 731 C CA . THR A 1 95 ? -11.200 1.290 19.504 1.00 92.44 95 THR A CA 1
ATOM 732 C C . THR A 1 95 ? -11.208 1.810 20.940 1.00 92.44 95 THR A C 1
ATOM 734 O O . THR A 1 95 ? -12.171 1.574 21.668 1.00 92.44 95 THR A O 1
ATOM 737 N N . VAL A 1 96 ? -10.175 2.548 21.351 1.00 92.12 96 VAL A N 1
ATOM 738 C CA . VAL A 1 96 ? -10.053 3.098 22.708 1.00 92.12 96 VAL A CA 1
ATOM 739 C C . VAL A 1 96 ? -11.168 4.104 22.990 1.00 92.12 96 VAL A C 1
ATOM 741 O O . VAL A 1 96 ? -11.827 3.998 24.022 1.00 92.12 96 VAL A O 1
ATOM 744 N N . ILE A 1 97 ? -11.437 5.032 22.065 1.00 91.38 97 ILE A N 1
ATOM 745 C CA . ILE A 1 97 ? -12.527 6.016 22.194 1.00 91.38 97 ILE A CA 1
ATOM 746 C C . ILE A 1 97 ? -13.899 5.325 22.208 1.00 91.38 97 ILE A C 1
ATOM 748 O O . ILE A 1 97 ? -14.821 5.755 22.902 1.00 91.38 97 ILE A O 1
ATOM 752 N N . PHE A 1 98 ? -14.062 4.253 21.435 1.00 89.56 98 PHE A N 1
ATOM 753 C CA . PHE A 1 98 ? -15.309 3.501 21.397 1.00 89.56 98 PHE A CA 1
ATOM 754 C C . PHE A 1 98 ? -15.554 2.741 22.704 1.00 89.56 98 PHE A C 1
ATOM 756 O O . PHE A 1 98 ? -16.652 2.813 23.253 1.00 89.56 98 PHE A O 1
ATOM 763 N N . ILE A 1 99 ? -14.535 2.051 23.227 1.00 88.56 99 ILE A N 1
ATOM 764 C CA . ILE A 1 99 ? -14.617 1.289 24.479 1.00 88.56 99 ILE A CA 1
ATOM 765 C C . ILE A 1 99 ? -14.772 2.219 25.685 1.00 88.56 99 ILE A C 1
ATOM 767 O O . ILE A 1 99 ? -15.544 1.892 26.587 1.00 88.56 99 ILE A O 1
ATOM 771 N N . SER A 1 100 ? -14.100 3.376 25.711 1.00 86.75 100 SER A N 1
ATOM 772 C CA . SER A 1 100 ? -14.157 4.310 26.846 1.00 86.75 100 SER A CA 1
ATOM 773 C C . SER A 1 100 ? -15.578 4.784 27.159 1.00 86.75 100 SER A C 1
ATOM 775 O O . SER A 1 100 ? -15.913 4.975 28.323 1.00 86.75 100 SER A O 1
ATOM 777 N N . LYS A 1 101 ? -16.463 4.854 26.156 1.00 81.38 101 LYS A N 1
ATOM 778 C CA . LYS A 1 101 ? -17.898 5.131 26.351 1.00 81.38 101 LYS A CA 1
ATOM 7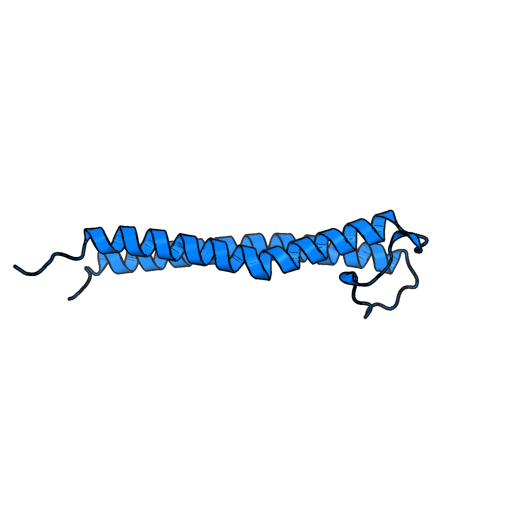79 C C . LYS A 1 101 ? -18.649 4.063 27.156 1.00 81.38 101 LYS A C 1
ATOM 781 O O . LYS A 1 101 ? -19.716 4.354 27.692 1.00 81.38 101 LYS A O 1
ATOM 786 N N . TYR A 1 102 ? -18.139 2.834 27.204 1.00 80.44 102 TYR A N 1
ATOM 787 C CA . TYR A 1 102 ? -18.782 1.692 27.861 1.00 80.44 102 TYR A CA 1
ATOM 788 C C . TYR A 1 102 ? -18.103 1.278 29.169 1.00 80.44 102 TYR A C 1
ATOM 790 O O . TYR A 1 102 ? -18.679 0.484 29.916 1.00 80.44 102 TYR A O 1
ATOM 798 N N . ILE A 1 103 ? -16.918 1.814 29.472 1.00 76.62 103 ILE A N 1
ATOM 799 C CA . ILE A 1 103 ? -16.293 1.671 30.787 1.00 76.62 103 ILE A CA 1
ATOM 800 C C . ILE A 1 103 ? -17.058 2.591 31.742 1.00 76.62 103 ILE A C 1
ATOM 802 O O . ILE A 1 103 ? -16.794 3.785 31.834 1.00 76.62 103 ILE A O 1
ATOM 806 N N . LYS A 1 104 ? -18.066 2.043 32.421 1.00 61.44 104 LYS A N 1
ATOM 807 C CA . LYS A 1 104 ? -18.671 2.710 33.575 1.00 61.44 104 LYS A CA 1
ATOM 808 C C . LYS A 1 104 ? -17.719 2.540 34.754 1.00 61.44 104 LYS A C 1
ATOM 810 O O . LYS A 1 104 ? -17.372 1.406 35.076 1.00 61.44 104 LYS A O 1
ATOM 815 N N . GLU A 1 105 ? -17.309 3.642 35.378 1.00 58.56 105 GLU A N 1
ATOM 816 C CA . GLU A 1 105 ? -16.712 3.580 36.712 1.00 58.56 105 GLU A CA 1
ATOM 817 C C . GLU A 1 105 ? -17.750 2.955 37.652 1.00 58.56 105 GLU A C 1
ATOM 819 O O . GLU A 1 105 ? -18.892 3.426 37.716 1.00 58.56 105 GLU A O 1
ATOM 824 N N . GLU A 1 106 ? -17.394 1.855 38.320 1.00 51.88 106 GLU A N 1
ATOM 825 C CA . GLU A 1 106 ? -18.164 1.431 39.488 1.00 51.88 106 GLU A CA 1
ATOM 826 C C . GLU A 1 106 ? -18.047 2.555 40.518 1.00 51.88 106 GLU A C 1
ATOM 828 O O . GLU A 1 106 ? -16.945 2.882 40.956 1.00 51.88 106 GLU A O 1
ATOM 833 N N . LYS A 1 107 ? -19.179 3.191 40.824 1.00 43.28 107 LYS A N 1
ATOM 834 C CA . LYS A 1 107 ? -19.315 4.006 42.029 1.00 43.28 107 LYS A CA 1
ATOM 835 C C . LYS A 1 107 ? -19.416 3.102 43.243 1.00 43.28 107 LYS A C 1
ATOM 837 O O . LYS A 1 107 ? -20.158 2.099 43.137 1.00 43.28 107 LYS A O 1
#

Secondary structure (DSSP, 8-state):
----HHHHHHHHHHHHHHHHHHHHHHHHHHHHHHHHHHHHHHH----TT--GGG--GGGSTTHHHHHHHHHHHHHHHHIIIIIHHHHHHHHHHHHHHHHHTT-----

=== Feature glossary ===
Legend for the data blocks above and below:

— What the protein is —

The amino-acid sequence is the protein's primary structure: the linear order of residues from the N-terminus to the C-terminus, written in one-letter code. Everything else here — the 3D coordinates, the secondary structure, the domain annotations — is ultimately a consequence of this string.

Functional annotations link the protein to curated databases. InterPro entries identify conserved domains and families by matching the sequence against member-database signatures (Pfam, PROSITE, CDD, …). Gene Ontology (GO) terms describe molecular function, biological process, and cellular component in a controlled vocabulary. CATH places the structure in a hierarchical fold classification (Class/Architecture/Topology/Homologous-superfamily). The organism is the source species.

— Where its atoms are —

Atomic coordinates in PDBx/mmCIF format — the same representation the Protein Data Bank distributes. Each line of the _atom_site loop places one backbone atom in Cartesian space (units: ångströms, origin: arbitrary).

The six renders are orthographic views along the three Cartesian axes in both directions. Representation (cartoon, sticks, or surface) and color scheme (sequence-rainbow or by-chain) vary across proteins so the training set covers all the common visualization conventions.

— Local backbone conformation —

Eight-state secondary structure (DSSP): H is the canonical α-helix, G the tighter 3₁₀-helix, I the wider π-helix; E/B are β-structure, T and S are turns and bends, and '-' is everything else. DSSP derives these from the pattern of main-chain N–H···O=C hydrogen bonds, not from the sequence.

Three-state secondary structure (P-SEA) collapses the eight DSSP classes into helix (a), strand (b), and coil (c). P-SEA assigns these from Cα geometry alone — distances and angles — without requiring backbone oxygens, so it works on any Cα trace.

φ (phi) and ψ (psi) are the two rotatable backbone dihedrals per residue: φ is the C(i-1)–N–Cα–C torsion, ψ is the N–Cα–C–N(i+1) torsion, both in degrees on (−180°, 180°]. α-helical residues cluster near (−60°, −45°); β-strand residues near (−120°, +130°). A Ramachandran plot is simply a scatter of (φ, ψ) for every residue.

— Global shape and packing —

The geometric summary reports three shape descriptors. Rg (radius of gyration) measures how spread out the Cα atoms are about their centre of mass; compact globular proteins have small Rg, elongated or unfolded ones large. Cα contacts (<8 Å, |i−j|>4) count long-range residue pairs in spatial proximity — high for tightly packed folds, near zero for rods or random coil. The bounding-box extents give the protein's footprint along x, y, z in Å.

SASA measures how much of the protein is reachable by solvent. It is computed by rolling a water-sized probe over the atomic surface and summing the exposed area (Å²). Per-residue SASA distinguishes core (buried, low SASA) from surface (exposed, high SASA) residues; total SASA is a whole-molecule size measure.

Plot images: a contact map (which residues are close in 3D, as an N×N binary image), a Ramachandran scatter (backbone torsion angles, revealing secondary-structure composition at a glance), and — for AlphaFold structures — a PAE heatmap (pairwise prediction confidence).

— Structural neighborhood —

A 3Di character summarizes, for each residue, the relative orientation of the Cα frame of its nearest spatial neighbor. Because it encodes fold topology rather than chemistry, 3Di alignments detect remote structural similarity that sequence alignment misses.

The Foldseek neighbor list gives the closest experimentally determined structures in the PDB, ranked by structural alignment. TM-score near 1 means near-identical fold; near 0.3 means only rough topology match. This is how one finds what a novel AlphaFold prediction most resembles in the solved-structure universe.

— Confidence and disorder —

For AlphaFold models, the B-factor field carries pLDDT — the model's own estimate of local accuracy on a 0–100 scale. Regions with pLDDT<50 should be treated as essentially unmodeled; they often correspond to intrinsically disordered segments.

Crystallographic B-factors measure how much each atom's electron density is smeared out, in Å². They rise in mobile loops and surface residues and fall in the buried interior. In AlphaFold models this column is repurposed to hold pLDDT instead.

Predicted Aligned Error (PAE) is an AlphaFold confidence matrix: entry (i, j) is the expected error in the position of residue j, in ångströms, when the prediction is superimposed on the true structure at residue i. Low PAE within a block of residues means that block is internally rigid and well-predicted; high PAE between two blocks means their relative placement is 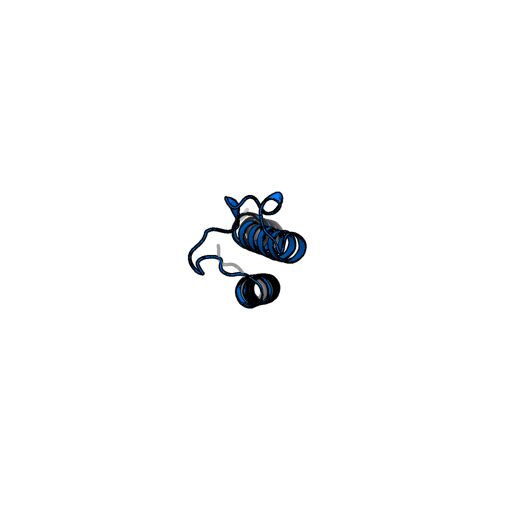uncertain even if each block individually is confident.